Protein AF-A0AA47M8L1-F1 (afdb_monomer)

Nearest PDB structures (foldseek):
  7zlx-assembly11_K  TM=4.937E-01  e=2.117E+00  Homo sapiens
  5lug-assembly2_B  TM=2.738E-01  e=4.025E+00  Homo sapiens
  6j6u-assembly1_B  TM=3.415E-01  e=8.599E+00  Rattus norvegicus
  6j6u-assembly1_A  TM=3.416E-01  e=8.599E+00  Rattus norvegicus

InterPro domains:
  IPR001878 Zinc finger, CCHC-type [PF00098] (44-59)
  IPR001878 Zinc finger, CCHC-type [PS50158] (45-59)
  IPR001878 Zinc finger, CCHC-type [SM00343] (44-60)
  IPR021109 Aspartic peptidase domain superfamily [SSF50630] (80-152)
  IPR036875 Zinc finger, CCHC-type superfamily [SSF57756] (28-60)

Foldseek 3Di:
DDDDDDDDDDPDDPDVVVVVVVVVVVVVVVVVPPPPDPLPLPAAAPPPRHGDDHVVPDPPDDQPDDDDPPDDFPPQPDPPRFRWDFKDFDNDTDTDTDDPVDRAAADDPVSDDPVQQVVFDWDWDADSVGDIDIFTWGFTWIDDPNDIDTGTYTD

Mean predicted aligned error: 16.61 Å

Radius of gyration: 31.18 Å; Cα contacts (8 Å, |Δi|>4): 152; chains: 1; bounding box: 40×43×118 Å

Organism: Merluccius polli (NCBI:txid89951)

Structure (mmCIF, N/CA/C/O backbone):
data_AF-A0AA47M8L1-F1
#
_entry.id   AF-A0AA47M8L1-F1
#
loop_
_atom_site.group_PDB
_atom_site.id
_atom_site.type_symbol
_atom_site.label_atom_id
_atom_site.label_alt_id
_atom_site.label_comp_id
_atom_site.label_asym_id
_atom_site.label_entity_id
_atom_site.label_seq_id
_atom_site.pdbx_PDB_ins_code
_atom_site.Cartn_x
_atom_site.Cartn_y
_atom_site.Cartn_z
_ato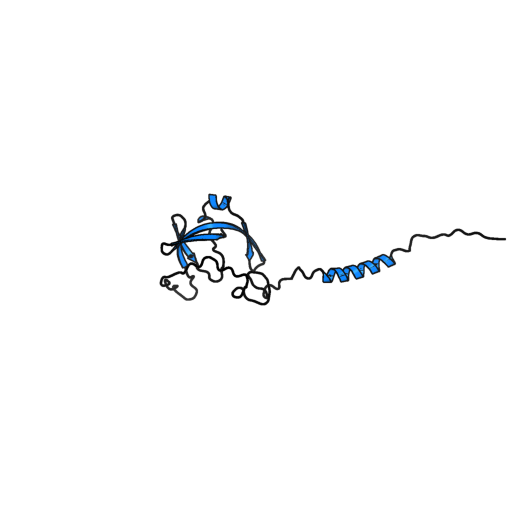m_site.occupancy
_atom_site.B_iso_or_equiv
_atom_site.auth_seq_id
_atom_site.auth_comp_id
_atom_site.auth_asym_id
_atom_site.auth_atom_id
_atom_site.pdbx_PDB_model_num
ATOM 1 N N . MET A 1 1 ? 17.765 19.851 -101.142 1.00 42.31 1 MET A N 1
ATOM 2 C CA . MET A 1 1 ? 18.993 19.670 -100.333 1.00 42.31 1 MET A CA 1
ATOM 3 C C . MET A 1 1 ? 18.881 20.558 -99.090 1.00 42.31 1 MET A C 1
ATOM 5 O O . MET A 1 1 ? 18.576 21.725 -99.271 1.00 42.31 1 MET A O 1
ATOM 9 N N . GLY A 1 2 ? 19.075 19.988 -97.884 1.00 35.97 2 GLY A N 1
ATOM 10 C CA . GLY A 1 2 ? 19.028 20.631 -96.540 1.00 35.97 2 GLY A CA 1
ATOM 11 C C . GLY A 1 2 ? 17.616 20.675 -95.921 1.00 35.97 2 GLY A C 1
ATOM 12 O O . GLY A 1 2 ? 16.775 21.370 -96.465 1.00 35.97 2 GLY A O 1
ATOM 13 N N . ARG A 1 3 ? 17.173 19.813 -94.982 1.00 44.88 3 ARG A N 1
ATOM 14 C CA . ARG A 1 3 ? 17.530 19.477 -93.568 1.00 44.88 3 ARG A CA 1
ATOM 15 C C . ARG A 1 3 ? 17.213 20.566 -92.517 1.00 44.88 3 ARG A C 1
ATOM 17 O O . ARG A 1 3 ? 17.979 21.508 -92.391 1.00 44.88 3 ARG A O 1
ATOM 24 N N . ALA A 1 4 ? 16.174 20.318 -91.706 1.00 36.09 4 ALA A N 1
ATOM 25 C CA . ALA A 1 4 ? 16.008 20.629 -90.265 1.00 36.09 4 ALA A CA 1
ATOM 26 C C . ALA A 1 4 ? 14.713 19.897 -89.803 1.00 36.09 4 ALA A C 1
ATOM 28 O O . ALA A 1 4 ? 13.688 20.087 -90.442 1.00 36.09 4 ALA A O 1
ATOM 29 N N . ALA A 1 5 ? 14.676 18.856 -88.958 1.00 44.19 5 ALA A N 1
ATOM 30 C CA . ALA A 1 5 ? 15.130 18.625 -87.576 1.00 44.19 5 ALA A CA 1
ATOM 31 C C . ALA A 1 5 ? 14.189 19.203 -86.492 1.00 44.19 5 ALA A C 1
ATOM 33 O O . ALA A 1 5 ? 14.357 20.355 -86.124 1.00 44.19 5 ALA A O 1
ATOM 34 N N . THR A 1 6 ? 13.293 18.364 -85.942 1.00 41.09 6 THR A N 1
ATOM 35 C CA . THR A 1 6 ? 12.807 18.369 -84.534 1.00 41.09 6 THR A CA 1
ATOM 36 C C . THR A 1 6 ? 12.340 16.940 -84.189 1.00 41.09 6 THR A C 1
ATOM 38 O O . THR A 1 6 ? 11.339 16.476 -84.722 1.00 41.09 6 THR A O 1
ATOM 41 N N . MET A 1 7 ? 13.210 16.096 -83.623 1.00 40.88 7 MET A N 1
ATOM 42 C CA . MET A 1 7 ? 13.268 15.716 -82.196 1.00 40.88 7 MET A CA 1
ATOM 43 C C . MET A 1 7 ? 11.963 15.128 -81.628 1.00 40.88 7 MET A C 1
ATOM 45 O O . MET A 1 7 ? 11.123 15.830 -81.078 1.00 40.88 7 MET A O 1
ATOM 49 N N . ASP A 1 8 ? 11.877 13.803 -81.758 1.00 44.41 8 ASP A N 1
ATOM 50 C CA . ASP A 1 8 ? 11.136 12.856 -80.923 1.00 44.41 8 ASP A CA 1
ATOM 51 C C . ASP A 1 8 ? 11.904 12.633 -79.611 1.00 44.41 8 ASP A C 1
ATOM 53 O O . ASP A 1 8 ? 13.085 12.290 -79.682 1.00 44.41 8 ASP A O 1
ATOM 57 N N . GLN A 1 9 ? 11.266 12.813 -78.446 1.00 42.06 9 GLN A N 1
ATOM 58 C CA . GLN A 1 9 ? 11.701 12.180 -77.192 1.00 42.06 9 GLN A CA 1
ATOM 59 C C . GLN A 1 9 ? 10.498 11.818 -76.311 1.00 42.06 9 GLN A C 1
ATOM 61 O O . GLN A 1 9 ? 9.815 12.666 -75.739 1.00 42.06 9 GLN A O 1
ATOM 66 N N . SER A 1 10 ? 10.289 10.508 -76.213 1.00 44.97 10 SER A N 1
ATOM 67 C CA . SER A 1 10 ? 9.356 9.803 -75.335 1.00 44.97 10 SER A CA 1
ATOM 68 C C . SER A 1 10 ? 9.785 9.847 -73.850 1.00 44.97 10 SER A C 1
ATOM 70 O O . SER A 1 10 ? 10.982 9.892 -73.558 1.00 44.97 10 SER A O 1
ATOM 72 N N . PRO A 1 11 ? 8.851 9.771 -72.879 1.00 41.53 11 PRO A N 1
ATOM 73 C CA . PRO A 1 11 ? 9.149 9.918 -71.457 1.00 41.53 11 PRO A CA 1
ATOM 74 C C . PRO A 1 11 ? 9.471 8.563 -70.809 1.00 41.53 11 PRO A C 1
ATOM 76 O O . PRO A 1 11 ? 8.629 7.978 -70.137 1.00 41.53 11 PRO A O 1
ATOM 79 N N . LEU A 1 12 ? 10.688 8.045 -70.987 1.00 46.38 12 LEU A N 1
ATOM 80 C CA . LEU A 1 12 ? 11.153 6.838 -70.276 1.00 46.38 12 LEU A CA 1
ATOM 81 C C . LEU A 1 12 ? 12.576 7.004 -69.713 1.00 46.38 12 LEU A C 1
ATOM 83 O O . LEU A 1 12 ? 13.442 6.160 -69.915 1.00 46.38 12 LEU A O 1
ATOM 87 N N . GLY A 1 13 ? 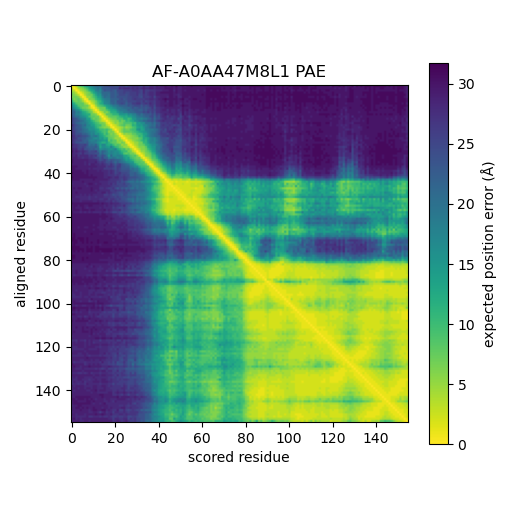12.823 8.106 -68.993 1.00 44.75 13 GLY A N 1
ATOM 88 C CA . GLY A 1 13 ? 14.127 8.416 -68.382 1.00 44.75 13 GLY A CA 1
ATOM 89 C C . GLY A 1 13 ? 14.208 8.352 -66.848 1.00 44.75 13 GLY A C 1
ATOM 90 O O . GLY A 1 13 ? 15.292 8.524 -66.307 1.00 44.75 13 GLY A O 1
ATOM 91 N N . ASN A 1 14 ? 13.108 8.103 -66.122 1.00 53.09 14 ASN A N 1
ATOM 92 C CA . ASN A 1 14 ? 13.047 8.428 -64.681 1.00 53.09 14 ASN A CA 1
ATOM 93 C C . ASN A 1 14 ? 12.921 7.246 -63.702 1.00 53.09 14 ASN A C 1
ATOM 95 O O . ASN A 1 14 ? 12.785 7.472 -62.502 1.00 53.09 14 ASN A O 1
ATOM 99 N N . ILE A 1 15 ? 12.988 5.989 -64.149 1.00 51.00 15 ILE A N 1
ATOM 100 C CA . ILE A 1 15 ? 12.730 4.847 -63.244 1.00 51.00 15 ILE A CA 1
ATOM 101 C C . ILE A 1 15 ? 14.014 4.332 -62.563 1.00 51.00 15 ILE A C 1
ATOM 103 O O . ILE A 1 15 ? 13.972 3.909 -61.409 1.00 51.00 15 ILE A O 1
ATOM 107 N N . LEU A 1 16 ? 15.184 4.456 -63.202 1.00 47.84 16 LEU A N 1
ATOM 108 C CA . LEU A 1 16 ? 16.458 3.990 -62.625 1.00 47.84 16 LEU A CA 1
ATOM 109 C C . LEU A 1 16 ? 17.016 4.908 -61.519 1.00 47.84 16 LEU A C 1
ATOM 111 O O . LEU A 1 16 ? 17.720 4.434 -60.633 1.00 47.84 16 LEU A O 1
A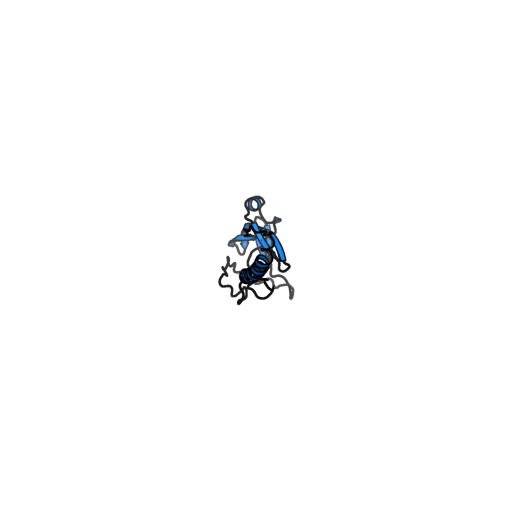TOM 115 N N . GLY A 1 17 ? 16.656 6.197 -61.509 1.00 45.62 17 GLY A N 1
ATOM 116 C CA . GLY A 1 17 ? 17.092 7.142 -60.470 1.00 45.62 17 GLY A CA 1
ATOM 117 C C . GLY A 1 17 ? 16.343 7.014 -59.137 1.00 45.62 17 GLY A C 1
ATOM 118 O O . GLY A 1 17 ? 16.879 7.384 -58.093 1.00 45.62 17 GLY A O 1
ATOM 119 N N . HIS A 1 18 ? 15.120 6.474 -59.147 1.00 45.06 18 HIS A N 1
ATOM 120 C CA . HIS A 1 18 ? 14.298 6.323 -57.940 1.00 45.06 18 HIS A CA 1
ATOM 121 C C . HIS A 1 18 ? 14.635 5.058 -57.137 1.00 45.06 18 HIS A C 1
ATOM 123 O O . HIS A 1 18 ? 14.486 5.057 -55.918 1.00 45.06 18 HIS A O 1
ATOM 129 N N . LEU A 1 19 ? 15.141 4.001 -57.782 1.00 47.25 19 LEU A N 1
ATOM 130 C CA . LEU A 1 19 ? 15.525 2.758 -57.098 1.00 47.25 19 LEU A CA 1
ATOM 131 C C . LEU A 1 19 ? 16.828 2.903 -56.292 1.00 47.25 19 LEU A C 1
ATOM 133 O O . LEU A 1 19 ? 16.921 2.353 -55.197 1.00 47.25 19 LEU A O 1
ATOM 137 N N . ALA A 1 20 ? 17.789 3.708 -56.761 1.00 47.97 20 ALA A N 1
ATOM 138 C CA . ALA A 1 20 ? 19.025 3.986 -56.018 1.00 47.97 20 ALA A CA 1
ATOM 139 C C . ALA A 1 20 ? 18.777 4.829 -54.747 1.00 47.97 20 ALA A C 1
ATOM 141 O O . ALA A 1 20 ? 19.330 4.539 -53.690 1.00 47.97 20 ALA A O 1
ATOM 142 N N . GLN A 1 21 ? 17.857 5.801 -54.811 1.00 48.59 21 GLN A N 1
ATOM 143 C CA . GLN A 1 21 ? 17.505 6.666 -53.670 1.00 48.59 21 GLN A CA 1
ATOM 144 C C . GLN A 1 21 ? 16.682 5.956 -52.575 1.00 48.59 21 GLN A C 1
ATOM 146 O O . GLN A 1 21 ? 16.582 6.452 -51.451 1.00 48.59 21 GLN A O 1
ATOM 151 N N . MET A 1 22 ? 16.088 4.795 -52.873 1.00 50.72 22 MET A N 1
ATOM 152 C CA . MET A 1 22 ? 15.321 3.999 -51.902 1.00 50.72 22 MET A CA 1
ATOM 153 C C . MET A 1 22 ? 16.226 3.117 -51.024 1.00 50.72 22 MET A C 1
ATOM 155 O O . MET A 1 22 ? 15.901 2.878 -49.862 1.00 50.72 22 MET A O 1
ATOM 159 N N . SER A 1 23 ? 17.384 2.694 -51.545 1.00 53.53 23 SER A N 1
ATOM 160 C CA . SER A 1 23 ? 18.372 1.877 -50.824 1.00 53.53 23 SER A CA 1
ATOM 161 C C . SER A 1 23 ? 19.094 2.672 -49.729 1.00 53.53 23 SER A C 1
ATOM 163 O O . SER A 1 23 ? 19.271 2.187 -48.617 1.00 53.53 23 SER A O 1
ATOM 165 N N . GLU A 1 24 ? 19.481 3.919 -50.000 1.00 51.62 24 GLU A N 1
ATOM 166 C CA . GLU A 1 24 ? 20.239 4.748 -49.045 1.00 51.62 24 GLU A CA 1
ATOM 167 C C . GLU A 1 24 ? 19.373 5.246 -47.876 1.00 51.62 24 GLU A C 1
ATOM 169 O O . GLU A 1 24 ? 19.843 5.337 -46.738 1.00 51.62 24 GLU A O 1
ATOM 174 N N . ARG A 1 25 ? 18.075 5.479 -48.122 1.00 52.56 25 ARG A N 1
ATOM 175 C CA . ARG A 1 25 ? 17.101 5.774 -47.059 1.00 52.56 25 ARG A CA 1
ATOM 176 C C . ARG A 1 25 ? 16.856 4.573 -46.145 1.00 52.56 25 ARG A C 1
ATOM 178 O O . ARG A 1 25 ? 16.694 4.771 -44.946 1.00 52.56 25 ARG A O 1
ATOM 185 N N . GLN A 1 26 ? 16.874 3.341 -46.660 1.00 51.81 26 GLN A N 1
ATOM 186 C CA . GLN A 1 26 ? 16.745 2.142 -45.818 1.00 51.81 26 GLN A CA 1
ATOM 187 C C . GLN A 1 26 ? 17.951 1.944 -44.886 1.00 51.81 26 GLN A C 1
ATOM 189 O O . GLN A 1 26 ? 17.775 1.492 -43.752 1.00 51.81 26 GLN A O 1
ATOM 194 N N . SER A 1 27 ? 19.151 2.344 -45.316 1.00 50.44 27 SER A N 1
ATOM 195 C CA . SER A 1 27 ? 20.368 2.312 -44.494 1.00 50.44 27 SER A CA 1
ATOM 196 C C . SER A 1 27 ? 20.377 3.391 -43.403 1.00 50.44 27 SER A C 1
ATOM 198 O O . SER A 1 27 ? 20.796 3.125 -42.279 1.00 50.44 27 SER A O 1
ATOM 200 N N . GLN A 1 28 ? 19.881 4.601 -43.696 1.00 55.62 28 GLN A N 1
ATOM 201 C CA . GLN A 1 28 ? 19.794 5.693 -42.711 1.00 55.62 28 GLN A CA 1
ATOM 202 C C . GLN A 1 28 ? 18.645 5.518 -41.705 1.00 55.62 28 GLN A C 1
ATOM 204 O O . GLN A 1 28 ? 18.778 5.938 -40.557 1.00 55.62 28 GLN A O 1
ATOM 209 N N . LEU A 1 29 ? 17.553 4.843 -42.080 1.00 50.81 29 LEU A N 1
ATOM 210 C CA . LEU A 1 29 ? 16.469 4.509 -41.148 1.00 50.81 29 LEU A CA 1
ATOM 211 C C . LEU A 1 29 ? 16.865 3.423 -40.127 1.00 50.81 29 LEU A C 1
ATOM 213 O O . LEU A 1 29 ? 16.329 3.424 -39.023 1.00 50.81 29 LEU A O 1
ATOM 217 N N . HIS A 1 30 ? 17.849 2.565 -40.426 1.00 46.12 30 HIS A N 1
ATOM 218 C CA . HIS A 1 30 ? 18.334 1.551 -39.476 1.00 46.12 30 HIS A CA 1
ATOM 219 C C . HIS A 1 30 ? 19.194 2.111 -38.330 1.00 46.12 30 HIS A C 1
ATOM 221 O O . HIS A 1 30 ? 19.303 1.469 -37.289 1.00 46.12 30 HIS A O 1
ATOM 227 N N . LEU A 1 31 ? 19.780 3.307 -38.469 1.00 52.72 31 LEU A N 1
ATOM 228 C CA . LEU A 1 31 ? 20.585 3.928 -37.402 1.00 52.72 31 LEU A CA 1
ATOM 229 C C . LEU A 1 31 ? 19.758 4.811 -36.454 1.00 52.72 31 LEU A C 1
ATOM 231 O O . LEU A 1 31 ? 20.228 5.149 -35.371 1.00 52.72 31 LEU A O 1
ATOM 235 N N . ALA A 1 32 ? 18.520 5.148 -36.827 1.00 47.72 32 ALA A N 1
ATOM 236 C CA . ALA A 1 32 ? 17.622 6.000 -36.044 1.00 47.72 32 ALA A CA 1
ATOM 237 C C . ALA A 1 32 ? 16.544 5.218 -35.264 1.00 47.72 32 ALA A C 1
ATOM 239 O O . ALA A 1 32 ? 15.624 5.818 -34.718 1.00 47.72 32 ALA A O 1
ATOM 240 N N . GLN A 1 33 ? 16.641 3.885 -35.207 1.00 48.56 33 GLN A N 1
ATOM 241 C CA . GLN A 1 33 ? 15.688 3.024 -34.490 1.00 48.56 33 GLN A CA 1
ATOM 242 C C . GLN A 1 33 ? 16.304 2.271 -33.306 1.00 48.56 33 GLN A C 1
ATOM 244 O O . GLN A 1 33 ? 15.686 1.362 -32.761 1.00 48.56 33 GLN A O 1
ATOM 249 N N . ASN A 1 34 ? 17.479 2.692 -32.830 1.00 45.91 34 ASN A N 1
ATOM 250 C CA . ASN A 1 34 ? 18.069 2.111 -31.622 1.00 45.91 34 ASN A CA 1
ATOM 251 C C . ASN A 1 34 ? 17.487 2.679 -30.307 1.00 45.91 34 ASN A C 1
ATOM 253 O O . ASN A 1 34 ? 18.071 2.506 -29.242 1.00 45.91 34 ASN A O 1
ATOM 257 N N . GLU A 1 35 ? 16.323 3.336 -30.367 1.00 54.25 35 GLU A N 1
ATOM 258 C CA . GLU A 1 35 ? 15.596 3.866 -29.202 1.00 54.25 35 GLU A CA 1
ATOM 259 C C . GLU A 1 35 ? 14.216 3.227 -29.038 1.00 54.25 35 GLU A C 1
ATOM 261 O O . GLU A 1 35 ? 13.259 3.811 -28.536 1.00 54.25 35 GLU A O 1
ATOM 266 N N . THR A 1 36 ? 14.080 1.977 -29.453 1.00 48.72 36 THR A N 1
ATOM 267 C CA . THR A 1 36 ? 13.051 1.110 -28.887 1.00 48.72 36 THR A CA 1
ATOM 268 C C . THR A 1 36 ? 13.739 -0.188 -28.566 1.00 48.72 36 THR A C 1
ATOM 270 O O . THR A 1 36 ? 13.625 -1.174 -29.284 1.00 48.72 36 THR A O 1
ATOM 273 N N . GLY A 1 37 ? 14.549 -0.131 -27.505 1.00 42.94 37 GLY A N 1
ATOM 274 C CA . GLY A 1 37 ? 15.168 -1.309 -26.939 1.00 42.94 37 GLY A CA 1
ATOM 275 C C . GLY A 1 37 ? 14.094 -2.370 -26.774 1.00 42.94 37 GLY A C 1
ATOM 276 O O . GLY A 1 37 ? 13.174 -2.224 -25.967 1.00 42.94 37 GLY A O 1
ATOM 277 N N . THR A 1 38 ? 14.226 -3.431 -27.559 1.00 45.56 38 THR A N 1
ATOM 278 C CA . THR A 1 38 ? 13.847 -4.780 -27.182 1.00 45.56 38 THR A CA 1
ATOM 279 C C . THR A 1 38 ? 14.500 -4.991 -25.823 1.00 45.56 38 THR A C 1
ATOM 281 O O . THR A 1 38 ? 15.667 -5.360 -25.728 1.00 45.56 38 THR A O 1
ATOM 284 N N . GLN A 1 39 ? 13.796 -4.604 -24.759 1.00 50.44 39 GLN A N 1
ATOM 285 C CA . GLN A 1 39 ? 14.217 -4.885 -23.402 1.00 50.44 39 GLN A CA 1
ATOM 286 C C . GLN A 1 39 ? 14.197 -6.402 -23.328 1.00 50.44 39 GLN A C 1
ATOM 288 O O . GLN A 1 39 ? 13.132 -7.012 -23.229 1.00 50.44 39 GLN A O 1
ATOM 293 N N . THR A 1 40 ? 15.370 -7.015 -23.469 1.00 45.97 40 THR A N 1
ATOM 294 C CA . THR A 1 40 ? 15.596 -8.374 -23.013 1.00 45.97 40 THR A CA 1
ATOM 295 C C . THR A 1 40 ? 15.113 -8.375 -21.570 1.00 45.97 40 THR A C 1
ATOM 297 O O . THR A 1 40 ? 15.660 -7.690 -20.702 1.00 45.97 40 THR A O 1
ATOM 300 N N . ALA A 1 41 ? 13.972 -9.023 -21.346 1.00 51.62 41 ALA A N 1
ATOM 301 C CA . ALA A 1 41 ? 13.360 -9.153 -20.040 1.00 51.62 41 ALA A CA 1
ATOM 302 C C . ALA A 1 41 ? 14.345 -9.929 -19.152 1.00 51.62 41 ALA A C 1
ATOM 304 O O . ALA A 1 41 ? 14.338 -11.155 -19.140 1.00 51.62 41 ALA A O 1
ATOM 305 N N . GLY A 1 42 ? 15.271 -9.226 -18.495 1.00 56.84 42 GLY A N 1
ATOM 306 C CA . GLY A 1 42 ? 16.310 -9.867 -17.691 1.00 56.84 42 GLY A CA 1
ATOM 307 C C . GLY A 1 42 ? 17.539 -9.032 -17.323 1.00 56.84 42 GLY A C 1
ATOM 308 O O . GLY A 1 42 ? 18.144 -9.337 -16.302 1.00 56.84 42 GLY A O 1
ATOM 309 N N . GLU A 1 43 ? 17.914 -7.987 -18.075 1.00 66.44 43 GLU A N 1
ATOM 310 C CA . GLU A 1 43 ? 19.240 -7.336 -17.893 1.00 66.44 43 GLU A CA 1
ATOM 311 C C . GLU A 1 43 ? 19.202 -5.875 -17.391 1.00 66.44 43 GLU A C 1
ATOM 313 O O . GLU A 1 43 ? 20.241 -5.230 -17.230 1.00 66.44 43 GLU A O 1
ATOM 318 N N . GLY A 1 44 ? 18.010 -5.336 -17.118 1.00 76.31 44 GLY A N 1
ATOM 319 C CA . GLY A 1 44 ? 17.803 -3.957 -16.659 1.00 76.31 44 GLY A CA 1
ATOM 320 C C . GLY A 1 44 ? 17.317 -3.852 -15.212 1.00 76.31 44 GLY A C 1
ATOM 321 O O . GLY A 1 44 ? 16.652 -4.743 -14.687 1.00 76.31 44 GLY A O 1
ATOM 322 N N . CYS A 1 45 ? 17.597 -2.726 -14.553 1.00 82.50 45 CYS A N 1
ATOM 323 C CA . CYS A 1 45 ? 17.036 -2.416 -13.243 1.00 82.50 45 CYS A CA 1
ATOM 324 C C . CYS A 1 45 ? 15.503 -2.381 -13.291 1.00 82.50 45 CYS A C 1
ATOM 326 O O . CYS A 1 45 ? 14.914 -1.539 -13.967 1.00 82.50 45 CYS A O 1
ATOM 328 N N . TRP A 1 46 ? 14.848 -3.205 -12.473 1.00 76.81 46 TRP A N 1
ATOM 329 C CA . TRP A 1 46 ? 13.382 -3.314 -12.402 1.00 76.81 46 TRP A CA 1
ATOM 330 C C . TRP A 1 46 ? 12.639 -2.031 -11.986 1.00 76.81 46 TRP A C 1
ATOM 332 O O . TRP A 1 46 ? 11.417 -1.987 -12.052 1.00 76.81 46 TRP A O 1
ATOM 342 N N . ARG A 1 47 ? 13.348 -0.989 -11.526 1.00 76.88 47 ARG A N 1
ATOM 343 C CA . ARG A 1 47 ? 12.754 0.314 -11.174 1.00 76.88 47 ARG A CA 1
ATOM 344 C C . ARG A 1 47 ? 12.782 1.304 -12.336 1.00 76.88 47 ARG A C 1
ATOM 346 O O . ARG A 1 47 ? 11.786 1.968 -12.583 1.00 76.88 47 ARG A O 1
ATOM 353 N N . CYS A 1 48 ? 13.937 1.471 -12.982 1.00 81.94 48 CYS A N 1
ATOM 354 C CA . CYS A 1 48 ? 14.161 2.533 -13.971 1.00 81.94 48 CYS A CA 1
ATOM 355 C C . CYS A 1 48 ? 14.442 2.017 -15.389 1.00 81.94 48 CYS A C 1
ATOM 357 O O . CYS A 1 48 ? 14.640 2.822 -16.293 1.00 81.94 48 CYS A O 1
ATOM 359 N N . GLY A 1 49 ? 14.517 0.698 -15.578 1.00 81.56 49 GLY A N 1
ATOM 360 C CA . GLY A 1 49 ? 14.801 0.046 -16.857 1.00 81.56 49 GLY A CA 1
ATOM 361 C C . GLY A 1 49 ? 16.250 0.162 -17.338 1.00 81.56 49 GLY A C 1
ATOM 362 O O . GLY A 1 49 ? 16.594 -0.428 -18.355 1.00 81.56 49 GLY A O 1
ATOM 363 N N . ARG A 1 50 ? 17.121 0.899 -16.632 1.00 85.00 50 ARG A N 1
ATOM 364 C CA . ARG A 1 50 ? 18.519 1.093 -17.049 1.00 85.00 50 ARG A CA 1
ATOM 365 C C . ARG A 1 50 ? 19.377 -0.132 -16.695 1.00 85.00 50 ARG A C 1
ATOM 367 O O . ARG A 1 50 ? 19.239 -0.638 -15.580 1.00 85.00 50 ARG A O 1
ATOM 374 N N . PRO A 1 51 ? 20.272 -0.587 -17.586 1.00 85.38 51 PRO A N 1
ATOM 375 C CA . PRO A 1 51 ? 21.175 -1.704 -17.311 1.00 85.38 51 PRO A CA 1
ATOM 376 C C . PRO A 1 51 ? 22.275 -1.335 -16.299 1.00 85.38 51 PRO A C 1
ATOM 378 O O . PRO A 1 51 ? 22.437 -0.172 -15.918 1.00 85.38 51 PRO A O 1
ATOM 381 N N . GLY A 1 52 ? 23.039 -2.338 -15.855 1.00 87.00 52 GLY A N 1
ATOM 382 C CA . GLY A 1 52 ? 24.263 -2.152 -15.060 1.00 87.00 52 GLY A CA 1
ATOM 383 C C . GLY A 1 52 ? 24.087 -2.074 -13.539 1.00 87.00 52 GLY A C 1
ATOM 384 O O . GLY A 1 52 ? 25.075 -1.905 -12.833 1.00 87.00 52 GLY A O 1
ATOM 385 N N . HIS A 1 53 ? 22.864 -2.202 -13.018 1.00 86.31 53 HIS A N 1
ATOM 386 C CA . HIS A 1 53 ? 22.614 -2.278 -11.575 1.00 86.31 53 HIS A CA 1
ATOM 387 C C . HIS A 1 53 ? 21.327 -3.042 -11.257 1.00 86.31 53 HIS A C 1
ATOM 389 O O . HIS A 1 53 ? 20.374 -3.041 -12.042 1.00 86.31 53 HIS A O 1
ATOM 395 N N . PHE A 1 54 ? 21.262 -3.648 -10.070 1.00 83.19 54 PHE A N 1
ATOM 396 C CA . PHE A 1 54 ? 20.015 -4.217 -9.558 1.00 83.19 54 PHE A CA 1
ATOM 397 C C . PHE A 1 54 ? 19.159 -3.143 -8.878 1.00 83.19 54 PHE A C 1
ATOM 399 O O . PHE A 1 54 ? 19.657 -2.108 -8.446 1.00 83.19 54 PHE A O 1
ATOM 406 N N . ARG A 1 55 ? 17.854 -3.401 -8.700 1.00 77.62 55 ARG A N 1
ATOM 407 C CA . ARG A 1 55 ? 16.907 -2.468 -8.046 1.00 77.62 55 ARG A CA 1
ATOM 408 C C . ARG A 1 55 ? 17.434 -1.878 -6.727 1.00 77.62 55 ARG A C 1
ATOM 410 O O . ARG A 1 55 ? 17.243 -0.693 -6.475 1.00 77.62 55 ARG A O 1
ATOM 417 N N . ARG A 1 56 ? 18.100 -2.695 -5.904 1.00 76.31 56 ARG A N 1
ATOM 418 C CA . ARG A 1 56 ? 18.688 -2.302 -4.607 1.00 76.31 56 ARG A CA 1
ATOM 419 C C . ARG A 1 56 ? 19.867 -1.322 -4.715 1.00 76.31 56 ARG A C 1
ATOM 421 O O . ARG A 1 56 ? 20.219 -0.692 -3.731 1.00 76.31 56 ARG A O 1
ATOM 428 N N . GLU A 1 57 ? 20.459 -1.195 -5.894 1.00 81.88 57 GLU A N 1
ATOM 429 C CA . GLU A 1 57 ? 21.571 -0.291 -6.209 1.00 81.88 57 GLU A CA 1
ATOM 430 C C . GLU A 1 57 ? 21.096 0.879 -7.094 1.00 81.88 57 GLU A C 1
ATOM 432 O O . GLU A 1 57 ? 21.906 1.621 -7.642 1.00 81.88 57 GLU A O 1
ATOM 437 N N . CYS A 1 58 ? 19.778 1.045 -7.284 1.00 83.38 58 CYS A N 1
ATOM 438 C CA . CYS A 1 58 ? 19.251 2.069 -8.177 1.00 83.38 58 CYS A CA 1
ATOM 439 C C . CYS A 1 58 ? 19.540 3.476 -7.636 1.00 83.38 58 CYS A C 1
ATOM 441 O O . CYS A 1 58 ? 19.069 3.808 -6.549 1.00 83.38 58 CYS A O 1
ATOM 443 N N . PRO A 1 59 ? 20.222 4.353 -8.398 1.00 82.50 59 PRO A N 1
ATOM 444 C CA . PRO A 1 59 ? 20.514 5.715 -7.947 1.00 82.50 59 PRO A CA 1
ATOM 445 C C . PRO A 1 59 ? 19.249 6.577 -7.838 1.00 82.50 59 PRO A C 1
ATOM 447 O O . PRO A 1 59 ? 19.249 7.604 -7.174 1.00 82.50 59 PRO A O 1
ATOM 450 N N . MET A 1 60 ? 18.154 6.146 -8.473 1.00 78.56 60 MET A N 1
ATOM 451 C CA . MET A 1 60 ? 16.835 6.768 -8.352 1.00 78.56 60 MET A CA 1
ATOM 452 C C . MET A 1 60 ? 16.022 6.193 -7.184 1.00 78.56 60 MET A C 1
ATOM 454 O O . MET A 1 60 ? 14.807 6.385 -7.141 1.00 78.56 60 MET A O 1
ATOM 458 N N . MET A 1 61 ? 16.627 5.417 -6.281 1.00 68.69 61 MET A N 1
ATOM 459 C CA . MET A 1 61 ? 15.903 4.866 -5.142 1.00 68.69 61 MET A CA 1
ATOM 460 C C . MET A 1 61 ? 15.557 5.987 -4.155 1.00 68.69 61 MET A C 1
ATOM 462 O O . MET A 1 61 ? 16.352 6.365 -3.302 1.00 68.69 61 MET A O 1
ATOM 466 N N . GLU A 1 62 ? 14.337 6.504 -4.254 1.00 65.94 62 GLU A N 1
ATOM 467 C CA . GLU A 1 62 ? 13.733 7.266 -3.167 1.00 65.94 62 GLU A CA 1
ATOM 468 C C . GLU A 1 62 ? 13.340 6.287 -2.061 1.00 65.94 62 GLU A C 1
ATOM 470 O O . GLU A 1 62 ? 12.537 5.372 -2.274 1.00 65.94 62 GLU A O 1
ATOM 475 N N . VAL A 1 63 ? 13.924 6.457 -0.876 1.00 57.59 63 VAL A N 1
ATOM 476 C CA . VAL A 1 63 ? 13.480 5.731 0.312 1.00 57.59 63 VAL A CA 1
ATOM 477 C C . VAL A 1 63 ? 12.127 6.319 0.706 1.00 57.59 63 VAL A C 1
ATOM 479 O O . VAL A 1 63 ? 12.045 7.449 1.183 1.00 57.59 63 VAL A O 1
ATOM 482 N N . GLY A 1 64 ? 11.055 5.560 0.466 1.00 58.03 64 GLY A N 1
ATOM 483 C CA . GLY A 1 64 ? 9.718 5.895 0.952 1.00 58.03 64 GLY A CA 1
ATOM 484 C C . GLY A 1 64 ? 9.656 5.938 2.483 1.00 58.03 64 GLY A C 1
ATOM 485 O O . GLY A 1 64 ? 10.648 5.758 3.188 1.00 58.03 64 GLY A O 1
ATOM 486 N N . GLN A 1 65 ? 8.468 6.165 3.036 1.00 59.59 65 GLN A N 1
ATOM 487 C CA . GLN A 1 65 ? 8.297 6.250 4.485 1.00 59.59 65 GLN A CA 1
ATOM 488 C C . GLN A 1 65 ? 8.650 4.906 5.158 1.00 59.59 65 GLN A C 1
ATOM 490 O O . GLN A 1 65 ? 7.909 3.932 5.050 1.00 59.59 65 GLN A O 1
ATOM 495 N N . VAL A 1 66 ? 9.790 4.839 5.857 1.00 60.22 66 VAL A N 1
ATOM 496 C CA . VAL A 1 66 ? 10.236 3.616 6.545 1.00 60.22 66 VAL A CA 1
ATOM 497 C C . VAL A 1 66 ? 9.470 3.461 7.853 1.00 60.22 66 VAL A C 1
ATOM 499 O O . VAL A 1 66 ? 9.747 4.139 8.846 1.00 60.22 66 VAL A O 1
ATOM 502 N N . VAL A 1 67 ? 8.514 2.537 7.878 1.00 66.12 67 VAL A N 1
ATOM 503 C CA . VAL A 1 67 ? 7.864 2.110 9.118 1.00 66.12 67 VAL A CA 1
ATOM 504 C C . VAL A 1 67 ? 8.709 1.003 9.741 1.00 66.12 67 VAL A C 1
ATOM 506 O O . VAL A 1 67 ? 8.716 -0.133 9.276 1.00 66.12 67 VAL A O 1
ATOM 509 N N . ARG A 1 68 ? 9.465 1.338 10.793 1.00 64.81 68 ARG A N 1
ATOM 510 C CA . ARG A 1 68 ? 10.226 0.341 11.555 1.00 64.81 68 ARG A CA 1
ATOM 511 C C . ARG A 1 68 ? 9.280 -0.494 12.400 1.00 64.81 68 ARG A C 1
ATOM 513 O O . ARG A 1 68 ? 8.792 -0.009 13.417 1.00 64.81 68 ARG A O 1
ATOM 520 N N . VAL A 1 69 ? 9.086 -1.748 12.006 1.00 62.16 69 VAL A N 1
ATOM 521 C CA . VAL A 1 69 ? 8.322 -2.723 12.783 1.00 62.16 69 VAL A CA 1
ATOM 522 C C . VAL A 1 69 ? 9.138 -3.166 14.005 1.00 62.16 69 VAL A C 1
ATOM 524 O O . VAL A 1 69 ? 9.934 -4.090 13.926 1.00 62.16 69 VAL A O 1
ATOM 527 N N . THR A 1 70 ? 9.005 -2.462 15.132 1.00 55.56 70 THR A N 1
ATOM 528 C CA . THR A 1 70 ? 9.542 -2.871 16.438 1.00 55.56 70 THR A CA 1
ATOM 529 C C . THR A 1 70 ? 8.529 -3.735 17.184 1.00 55.56 70 THR A C 1
ATOM 531 O O . THR A 1 70 ? 7.427 -3.282 17.491 1.00 55.56 70 THR A O 1
ATOM 534 N N . GLY A 1 71 ? 8.926 -4.961 17.493 1.00 54.78 71 GLY A N 1
ATOM 535 C CA . GLY A 1 71 ? 8.131 -5.974 18.180 1.00 54.78 71 GLY A CA 1
ATOM 536 C C . GLY A 1 71 ? 8.629 -7.339 17.729 1.00 54.78 71 GLY A C 1
ATOM 537 O O . GLY A 1 71 ? 9.043 -7.471 16.578 1.00 54.78 71 GLY A O 1
ATOM 538 N N . ALA A 1 72 ? 8.662 -8.328 18.624 1.00 48.25 72 ALA A N 1
ATOM 539 C CA . ALA A 1 72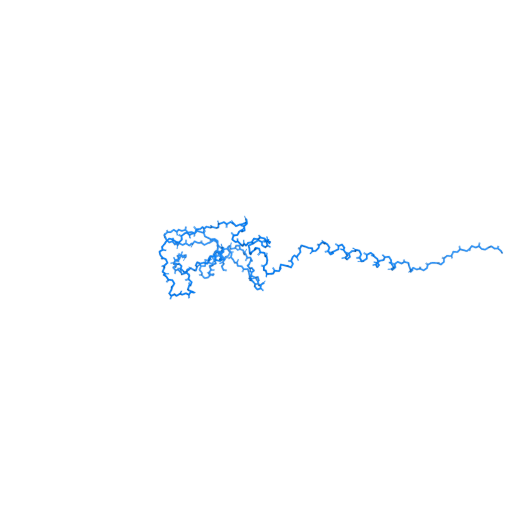 ? 9.017 -9.678 18.210 1.00 48.25 72 ALA A CA 1
ATOM 540 C C . ALA A 1 72 ? 8.026 -10.115 17.113 1.00 48.25 72 ALA A C 1
ATOM 542 O O . ALA A 1 72 ? 6.817 -10.009 17.342 1.00 48.25 72 ALA A O 1
ATOM 543 N N . PRO A 1 73 ? 8.505 -10.567 15.939 1.00 52.72 73 PRO A N 1
ATOM 544 C CA . PRO A 1 73 ? 7.709 -11.395 15.048 1.00 52.72 73 PRO A CA 1
ATOM 545 C C . PRO A 1 73 ? 6.899 -12.382 15.883 1.00 52.72 73 PRO A C 1
ATOM 547 O O . PRO A 1 73 ? 7.484 -13.091 16.704 1.00 52.72 73 PRO A O 1
ATOM 550 N N . SER A 1 74 ? 5.585 -12.482 15.681 1.00 53.66 74 SER A N 1
ATOM 551 C CA . SER A 1 74 ? 4.987 -13.797 15.901 1.00 53.66 74 SER A CA 1
ATOM 552 C C . SER A 1 74 ? 5.700 -14.692 14.890 1.00 53.66 74 SER A C 1
ATOM 554 O O . SER A 1 74 ? 5.651 -14.361 13.699 1.00 53.66 74 SER A O 1
ATOM 556 N N . PRO A 1 75 ? 6.477 -15.699 15.328 1.00 52.00 75 PRO A N 1
ATOM 557 C CA . PRO A 1 75 ? 7.249 -16.489 14.392 1.00 52.00 75 PRO A CA 1
ATOM 558 C C . PRO A 1 75 ? 6.279 -17.053 13.346 1.00 52.00 75 PRO A C 1
ATOM 560 O O . PRO A 1 75 ? 5.221 -17.547 13.745 1.00 52.00 75 PRO A O 1
ATOM 563 N N . PRO A 1 76 ? 6.589 -16.948 12.042 1.00 57.84 76 PRO A N 1
ATOM 564 C CA . PRO A 1 76 ? 5.869 -17.718 11.038 1.00 57.84 76 PRO A CA 1
ATOM 565 C C . PRO A 1 76 ? 5.789 -19.175 11.525 1.00 57.84 76 PRO A C 1
ATOM 567 O O . PRO A 1 76 ? 6.810 -19.731 11.940 1.00 57.84 76 PRO A O 1
ATOM 570 N N . HIS A 1 77 ? 4.606 -19.791 11.522 1.00 60.50 77 HIS A N 1
ATOM 571 C CA . HIS A 1 77 ? 4.345 -21.175 11.940 1.00 60.50 77 HIS A CA 1
ATOM 572 C C . HIS A 1 77 ? 5.047 -22.231 11.054 1.00 60.50 77 HIS A C 1
ATOM 574 O O . HIS A 1 77 ? 4.776 -23.425 11.171 1.00 60.50 77 HIS A O 1
ATOM 580 N N . GLY A 1 78 ? 6.004 -21.834 10.214 1.00 56.72 78 GLY A N 1
ATOM 581 C CA . GLY A 1 78 ? 6.874 -22.725 9.462 1.00 56.72 78 GLY A CA 1
ATOM 582 C C . GLY A 1 78 ? 7.697 -21.994 8.395 1.00 56.72 78 GLY A C 1
ATOM 583 O O . GLY A 1 78 ? 7.503 -20.801 8.144 1.00 56.72 78 GLY A O 1
ATOM 584 N N . PRO A 1 79 ? 8.640 -22.694 7.743 1.00 53.31 79 PRO A N 1
ATOM 585 C CA . PRO A 1 79 ? 9.321 -22.179 6.560 1.00 53.31 79 PRO A CA 1
ATOM 586 C C . PRO A 1 79 ? 8.310 -21.879 5.441 1.00 53.31 79 PRO A C 1
ATOM 588 O O . PRO A 1 79 ? 7.530 -22.746 5.057 1.00 53.31 79 PRO A O 1
ATOM 591 N N . GLY A 1 80 ? 8.342 -20.652 4.909 1.00 62.53 80 GLY A N 1
ATOM 592 C CA . GLY A 1 80 ? 7.472 -20.203 3.813 1.00 62.53 80 GLY A CA 1
ATOM 593 C C . GLY A 1 80 ? 6.257 -19.369 4.231 1.00 62.53 80 GLY A C 1
ATOM 594 O O . GLY A 1 80 ? 5.495 -18.950 3.363 1.00 62.53 80 GLY A O 1
ATOM 595 N N . GLU A 1 81 ? 6.068 -19.090 5.521 1.00 71.38 81 GLU A N 1
ATOM 596 C CA . GLU A 1 81 ? 4.952 -18.253 5.959 1.00 71.38 81 GLU A CA 1
ATOM 597 C C . GLU A 1 81 ? 5.214 -16.750 5.820 1.00 71.38 81 GLU A C 1
ATOM 599 O O . GLU A 1 81 ? 6.280 -16.220 6.140 1.00 71.38 81 GLU A O 1
ATOM 604 N N . ALA A 1 82 ? 4.178 -16.066 5.339 1.00 79.94 82 ALA A N 1
ATOM 605 C CA . ALA A 1 82 ? 4.116 -14.628 5.164 1.00 79.94 82 ALA A CA 1
ATOM 606 C C . ALA A 1 82 ? 4.313 -13.881 6.491 1.00 79.94 82 ALA A C 1
ATOM 608 O O . ALA A 1 82 ? 3.598 -14.112 7.466 1.00 79.94 82 ALA A O 1
ATOM 609 N N . TYR A 1 83 ? 5.228 -12.909 6.500 1.00 83.19 83 TYR A N 1
ATOM 610 C CA . TYR A 1 83 ? 5.354 -11.991 7.625 1.00 83.19 83 TYR A CA 1
ATOM 611 C C . TYR A 1 83 ? 4.232 -10.951 7.577 1.00 83.19 83 TYR A C 1
ATOM 613 O O . TYR A 1 83 ? 4.264 -10.029 6.761 1.00 83.19 83 TYR A O 1
ATOM 621 N N . CYS A 1 84 ? 3.244 -11.089 8.458 1.00 85.38 84 CYS A N 1
ATOM 622 C CA . CYS A 1 84 ? 2.108 -10.178 8.550 1.00 85.38 84 CYS A CA 1
ATOM 623 C C . CYS A 1 84 ? 2.164 -9.337 9.828 1.00 85.38 84 CYS A C 1
ATOM 625 O O . CYS A 1 84 ? 2.553 -9.818 10.892 1.00 85.38 84 CYS A O 1
ATOM 627 N N . ILE A 1 85 ? 1.734 -8.079 9.734 1.00 86.44 85 ILE A N 1
ATOM 628 C CA . ILE A 1 85 ? 1.555 -7.188 10.882 1.00 86.44 85 ILE A CA 1
ATOM 629 C C . ILE A 1 85 ? 0.096 -6.726 10.987 1.00 86.44 85 ILE A C 1
ATOM 631 O O . ILE A 1 85 ? -0.523 -6.399 9.970 1.00 86.44 85 ILE A O 1
ATOM 635 N N . PRO A 1 86 ? -0.468 -6.631 12.204 1.00 90.25 86 PRO A N 1
ATOM 636 C CA . PRO A 1 86 ? -1.796 -6.074 12.388 1.00 90.25 86 PRO A CA 1
ATOM 637 C C . PRO A 1 86 ? -1.744 -4.557 12.202 1.00 90.25 86 PRO A C 1
ATOM 639 O O . PRO A 1 86 ? -1.099 -3.840 12.968 1.00 90.25 86 PRO A O 1
ATOM 642 N N . VAL A 1 87 ? -2.458 -4.055 11.204 1.00 92.19 87 VAL A N 1
ATOM 643 C CA . VAL A 1 87 ? -2.583 -2.626 10.923 1.00 92.19 87 VAL A CA 1
ATOM 644 C C . VAL A 1 87 ? -4.026 -2.182 11.062 1.00 92.19 87 VAL A C 1
ATOM 646 O O . VAL A 1 87 ? -4.960 -2.902 10.710 1.00 92.19 87 VAL A O 1
ATOM 649 N N . ARG A 1 88 ? -4.234 -0.972 11.571 1.00 93.88 88 ARG A N 1
ATOM 650 C CA . ARG A 1 88 ? -5.562 -0.372 11.653 1.00 93.88 88 ARG A CA 1
ATOM 651 C C . ARG A 1 88 ? -5.763 0.557 10.467 1.00 93.88 88 ARG A C 1
ATOM 653 O O . ARG A 1 88 ? -5.001 1.506 10.296 1.00 93.88 88 ARG A O 1
ATOM 660 N N . ILE A 1 89 ? -6.786 0.280 9.673 1.00 93.44 89 ILE A N 1
ATOM 661 C CA . ILE A 1 89 ? -7.162 1.059 8.494 1.00 93.44 89 ILE A CA 1
ATOM 662 C C . ILE A 1 89 ? -8.630 1.428 8.670 1.00 93.44 89 ILE A C 1
ATOM 664 O O . ILE A 1 89 ? -9.466 0.578 8.980 1.00 93.44 89 ILE A O 1
ATOM 668 N N . GLN A 1 90 ? -8.950 2.715 8.541 1.00 86.25 90 GLN A N 1
ATOM 669 C CA . GLN A 1 90 ? -10.269 3.243 8.895 1.00 86.25 90 GLN A CA 1
ATOM 670 C C . GLN A 1 90 ? -10.694 2.825 10.326 1.00 86.25 90 GLN A C 1
ATOM 672 O O . GLN A 1 90 ? -10.061 3.217 11.309 1.00 86.25 90 GLN A O 1
ATOM 677 N N . ARG A 1 91 ? -11.778 2.044 10.463 1.00 83.38 91 ARG A N 1
ATOM 678 C CA . ARG A 1 91 ? -12.300 1.542 11.747 1.00 83.38 91 ARG A CA 1
ATOM 679 C C . ARG A 1 91 ? -11.886 0.095 12.055 1.00 83.38 91 ARG A C 1
ATOM 681 O O . ARG A 1 91 ? -12.090 -0.339 13.190 1.00 83.38 91 ARG A O 1
ATOM 688 N N . GLY A 1 92 ? -11.306 -0.626 11.092 1.00 91.00 92 GLY A N 1
ATOM 689 C CA . GLY A 1 92 ? -10.974 -2.049 11.194 1.00 91.00 92 GLY A CA 1
ATOM 690 C C . GLY A 1 92 ? -9.493 -2.318 11.461 1.00 91.00 92 GLY A C 1
ATOM 691 O O . GLY A 1 92 ? -8.633 -1.485 11.171 1.00 91.00 92 GLY A O 1
ATOM 692 N N . THR A 1 93 ? -9.200 -3.489 12.029 1.00 93.12 93 THR A N 1
ATOM 693 C CA . THR A 1 93 ? -7.839 -4.037 12.129 1.00 93.12 93 THR A CA 1
ATOM 694 C C . THR A 1 93 ? -7.700 -5.164 11.110 1.00 93.12 93 THR A C 1
ATOM 696 O O . THR A 1 93 ? -8.557 -6.043 11.049 1.00 93.12 93 THR A O 1
ATOM 699 N N . HIS A 1 94 ? -6.631 -5.136 10.322 1.00 92.38 94 HIS A N 1
ATOM 700 C CA . HIS A 1 94 ? -6.379 -6.042 9.204 1.00 92.38 94 HIS A CA 1
ATOM 701 C C . HIS A 1 94 ? -4.945 -6.573 9.269 1.00 92.38 94 HIS A C 1
ATOM 703 O O . HIS A 1 94 ? -4.068 -5.914 9.822 1.00 92.38 94 HIS A O 1
ATOM 709 N N . GLN A 1 95 ? -4.700 -7.752 8.700 1.00 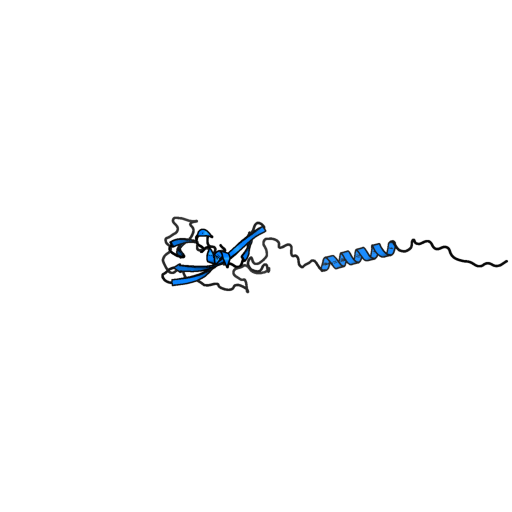91.12 95 GLN A N 1
ATOM 710 C CA . GLN A 1 95 ? -3.346 -8.283 8.542 1.00 91.12 95 GLN A CA 1
ATOM 711 C C . GLN A 1 95 ? -2.733 -7.721 7.259 1.00 91.12 95 GLN A C 1
ATOM 713 O O . GLN A 1 95 ? -3.291 -7.910 6.180 1.00 91.12 95 GLN A O 1
ATOM 718 N N . ALA A 1 96 ? -1.612 -7.014 7.381 1.00 91.50 96 ALA A N 1
ATOM 719 C CA . ALA A 1 96 ? -0.845 -6.512 6.248 1.00 91.50 96 ALA A CA 1
ATOM 720 C C . ALA A 1 96 ? 0.434 -7.329 6.077 1.00 91.50 96 ALA A C 1
ATOM 722 O O . ALA A 1 96 ? 1.222 -7.443 7.015 1.00 91.50 96 ALA A O 1
ATOM 723 N N . LEU A 1 97 ? 0.643 -7.856 4.873 1.00 90.81 97 LEU A N 1
ATOM 724 C CA . LEU A 1 97 ? 1.882 -8.515 4.480 1.00 90.81 97 LEU A CA 1
ATOM 725 C C . LEU A 1 97 ? 3.018 -7.489 4.395 1.00 90.81 97 LEU A C 1
ATOM 727 O O . LEU A 1 97 ? 2.874 -6.456 3.738 1.00 90.81 97 LEU A O 1
ATOM 731 N N . LEU A 1 98 ? 4.156 -7.788 5.018 1.00 88.12 98 LEU A N 1
ATOM 732 C CA . LEU A 1 98 ? 5.387 -7.036 4.815 1.00 88.12 98 LEU A CA 1
ATOM 733 C C . LEU A 1 98 ? 6.182 -7.679 3.679 1.00 88.12 98 LEU A C 1
ATOM 735 O O . LEU A 1 98 ? 6.777 -8.741 3.846 1.00 88.12 98 LEU A O 1
ATOM 739 N N . ASP A 1 99 ? 6.203 -7.012 2.532 1.00 85.56 99 ASP A N 1
ATOM 740 C CA . ASP A 1 99 ? 6.922 -7.469 1.349 1.00 85.56 99 ASP A CA 1
ATOM 741 C C . ASP A 1 99 ? 8.117 -6.550 1.069 1.00 85.56 99 ASP A C 1
ATOM 743 O O . ASP A 1 99 ? 7.961 -5.430 0.581 1.00 85.56 99 ASP A O 1
ATOM 747 N N . SER A 1 100 ? 9.329 -7.018 1.382 1.00 80.56 100 SER A N 1
ATOM 748 C CA . SER A 1 100 ? 10.573 -6.294 1.080 1.00 80.56 100 SER A CA 1
ATOM 749 C C . SER A 1 100 ? 10.873 -6.229 -0.426 1.00 80.56 100 SER A C 1
ATOM 751 O O . SER A 1 100 ? 11.630 -5.361 -0.880 1.00 80.56 100 SER A O 1
ATOM 753 N N . GLY A 1 101 ? 10.259 -7.114 -1.215 1.00 82.25 101 GLY A N 1
ATOM 754 C CA . GLY A 1 101 ? 10.288 -7.104 -2.672 1.00 82.25 101 GLY A CA 1
ATOM 755 C C . GLY A 1 101 ? 9.457 -5.972 -3.274 1.00 82.25 101 GLY A C 1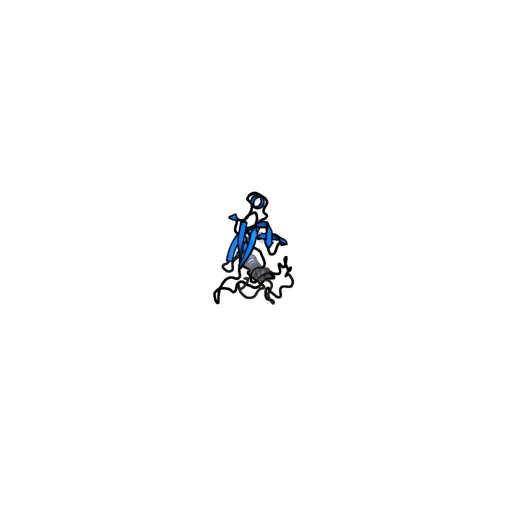
ATOM 756 O O . GLY A 1 101 ? 9.755 -5.536 -4.389 1.00 82.25 101 GLY A O 1
ATOM 757 N N . CYS A 1 102 ? 8.506 -5.413 -2.525 1.00 80.25 102 CYS A N 1
ATOM 758 C CA . CYS A 1 102 ? 7.665 -4.320 -2.986 1.00 80.25 102 CYS A CA 1
ATOM 759 C C . CYS A 1 102 ? 8.160 -2.953 -2.484 1.00 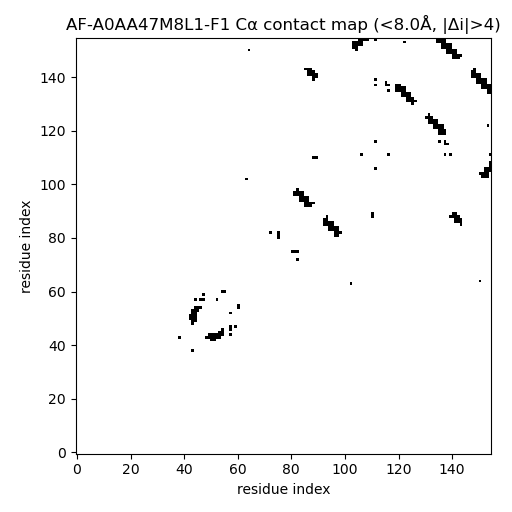80.25 102 CYS A C 1
ATOM 761 O O . CYS A 1 102 ? 8.630 -2.797 -1.361 1.00 80.25 102 CYS A O 1
ATOM 763 N N . MET A 1 103 ? 8.084 -1.925 -3.335 1.00 77.06 103 MET A N 1
ATOM 764 C CA . MET A 1 103 ? 8.367 -0.531 -2.937 1.00 77.06 103 MET A CA 1
ATOM 765 C C . MET A 1 103 ? 7.110 0.258 -2.597 1.00 77.06 103 MET A C 1
ATOM 767 O O . MET A 1 103 ? 7.201 1.359 -2.062 1.00 77.06 103 MET A O 1
ATOM 771 N N . GLN A 1 104 ? 5.959 -0.269 -3.000 1.00 85.88 104 GLN A N 1
ATOM 772 C CA . GLN A 1 104 ? 4.693 0.423 -2.949 1.00 85.88 104 GLN A CA 1
ATOM 773 C C . GLN A 1 104 ? 3.722 -0.371 -2.088 1.00 85.88 104 GLN A C 1
ATOM 775 O O . GLN A 1 104 ? 3.577 -1.581 -2.237 1.00 85.88 104 GLN A O 1
ATOM 780 N N . THR A 1 105 ? 3.006 0.325 -1.215 1.00 90.69 105 THR A N 1
ATOM 781 C CA . THR A 1 105 ? 1.877 -0.274 -0.513 1.00 90.69 105 THR A CA 1
ATOM 782 C C . THR A 1 105 ? 0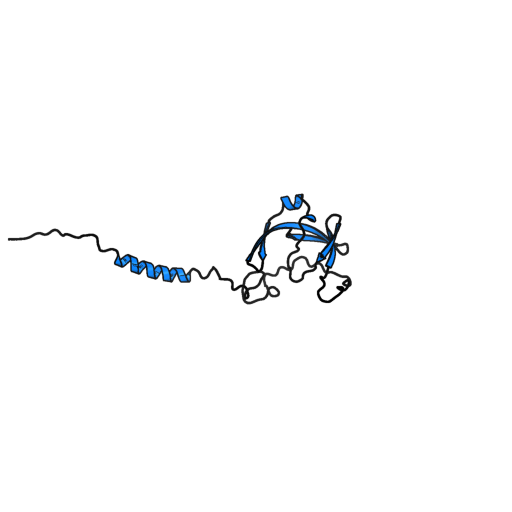.750 -0.563 -1.501 1.00 90.69 105 THR A C 1
ATOM 784 O O . THR A 1 105 ? 0.333 0.323 -2.245 1.00 90.69 105 THR A O 1
ATOM 787 N N . MET A 1 106 ? 0.219 -1.781 -1.470 1.00 91.94 106 MET A N 1
ATOM 788 C CA . MET A 1 106 ? -1.021 -2.138 -2.152 1.00 91.94 106 MET A CA 1
ATOM 789 C C . MET A 1 106 ? -2.092 -2.419 -1.104 1.00 91.94 106 MET A C 1
ATOM 791 O O . MET A 1 106 ? -1.823 -3.045 -0.076 1.00 91.94 106 MET A O 1
ATOM 795 N N . ILE A 1 107 ? -3.297 -1.923 -1.340 1.00 92.94 107 ILE A N 1
ATOM 796 C CA . ILE A 1 107 ? -4.445 -2.096 -0.462 1.00 92.94 107 ILE A CA 1
ATOM 797 C C . ILE A 1 107 ? -5.616 -2.614 -1.281 1.00 92.94 107 ILE A C 1
ATOM 799 O O . ILE A 1 107 ? -5.826 -2.207 -2.406 1.00 92.94 107 ILE A O 1
ATOM 803 N N . HIS A 1 108 ? -6.413 -3.509 -0.718 1.00 92.31 108 HIS A N 1
ATOM 804 C CA . HIS A 1 108 ? -7.617 -3.957 -1.404 1.00 92.31 108 HIS A CA 1
ATOM 805 C C . HIS A 1 108 ? -8.663 -2.823 -1.463 1.00 92.31 108 HIS A C 1
ATOM 807 O O . HIS A 1 108 ? -8.964 -2.243 -0.418 1.00 92.31 108 HIS A O 1
ATOM 813 N N . GLN A 1 109 ? -9.298 -2.574 -2.621 1.00 90.94 109 GLN A N 1
ATOM 814 C CA . GLN A 1 109 ? -10.306 -1.501 -2.826 1.00 90.94 109 GLN A CA 1
ATOM 815 C C . GLN A 1 109 ? -11.373 -1.397 -1.735 1.00 90.94 109 GLN A C 1
ATOM 817 O O . GLN A 1 109 ? -11.734 -0.308 -1.305 1.00 90.94 109 GLN A O 1
ATOM 822 N N . ARG A 1 110 ? -11.839 -2.536 -1.213 1.00 91.12 110 ARG A N 1
ATOM 823 C CA . ARG A 1 110 ? -12.821 -2.592 -0.107 1.00 91.12 110 ARG A CA 1
ATOM 824 C C . ARG A 1 110 ? -12.368 -1.913 1.196 1.00 91.12 110 ARG A C 1
ATOM 826 O O . ARG A 1 110 ? -13.207 -1.649 2.050 1.00 91.12 110 ARG A O 1
ATOM 833 N N . LEU A 1 111 ? -11.069 -1.696 1.384 1.00 91.75 111 LEU A N 1
ATOM 834 C CA . LEU A 1 111 ? -10.497 -1.014 2.550 1.00 91.75 111 LEU A CA 1
ATOM 835 C C . LEU A 1 111 ? -10.237 0.477 2.286 1.00 91.75 111 LEU A C 1
ATOM 837 O O . LEU A 1 111 ? -9.830 1.205 3.196 1.00 91.75 111 LEU A O 1
ATOM 841 N N . VAL A 1 112 ? -10.488 0.946 1.064 1.00 92.25 112 VAL A N 1
ATOM 842 C CA . VAL A 1 112 ? -10.396 2.349 0.662 1.00 92.25 112 VAL A CA 1
ATOM 843 C C . VAL A 1 112 ? -11.784 2.979 0.730 1.00 92.25 112 VAL A C 1
ATOM 845 O O . VAL A 1 112 ? -12.802 2.330 0.502 1.00 92.25 112 VAL A O 1
ATOM 848 N N . ARG A 1 113 ? -11.844 4.254 1.119 1.00 91.19 113 ARG A N 1
ATOM 849 C CA . ARG A 1 113 ? -13.104 5.001 1.137 1.00 91.19 113 ARG A CA 1
ATOM 850 C C . ARG A 1 113 ? -13.553 5.294 -0.289 1.00 91.19 113 ARG A C 1
ATOM 852 O O . ARG A 1 113 ? -12.732 5.713 -1.099 1.00 91.19 113 ARG A O 1
ATOM 859 N N . SER A 1 114 ? -14.848 5.169 -0.565 1.00 91.50 114 SER A N 1
ATOM 860 C CA . SER A 1 114 ? -15.405 5.459 -1.890 1.00 91.50 114 SER A CA 1
ATOM 861 C C . SER A 1 114 ? -15.080 6.876 -2.366 1.00 91.50 114 SER A C 1
ATOM 863 O O . SER A 1 114 ? -14.728 7.047 -3.525 1.00 91.50 114 SER A O 1
ATOM 865 N N . GLU A 1 115 ? -15.097 7.872 -1.473 1.00 91.31 115 GLU A N 1
ATOM 866 C CA . GLU A 1 115 ? -14.744 9.255 -1.833 1.00 91.31 115 GLU A CA 1
ATOM 867 C C . GLU A 1 115 ? -13.286 9.376 -2.302 1.00 91.31 115 GLU A C 1
ATOM 869 O O . GLU A 1 115 ? -13.002 10.045 -3.289 1.00 91.31 115 GLU A O 1
ATOM 874 N N . ALA A 1 116 ? -12.369 8.660 -1.644 1.00 89.62 116 ALA A N 1
ATOM 875 C CA . ALA A 1 116 ? -10.954 8.683 -2.000 1.00 89.62 116 ALA A CA 1
ATOM 876 C C . ALA A 1 116 ? -10.681 8.014 -3.355 1.00 89.62 116 ALA A C 1
ATOM 878 O O . ALA A 1 116 ? -9.723 8.386 -4.022 1.00 89.62 116 ALA A O 1
ATOM 879 N N . LEU A 1 117 ? -11.507 7.044 -3.767 1.00 91.38 117 LEU A N 1
ATOM 880 C CA . LEU A 1 117 ? -11.398 6.409 -5.085 1.00 91.38 117 LEU A CA 1
ATOM 881 C C . LEU A 1 117 ? -11.854 7.340 -6.213 1.00 91.38 117 LEU A C 1
ATOM 883 O O . LEU A 1 117 ? -11.278 7.299 -7.293 1.00 91.38 117 LEU A O 1
ATOM 887 N N . VAL A 1 118 ? -12.862 8.182 -5.967 1.00 90.81 118 VAL A N 1
ATOM 888 C CA . VAL A 1 118 ? -13.360 9.151 -6.960 1.00 90.81 118 VAL A CA 1
ATOM 889 C C . VAL A 1 118 ? -12.323 10.243 -7.238 1.00 90.81 118 VAL A C 1
ATOM 891 O O . VAL A 1 118 ? -12.173 10.674 -8.376 1.00 90.81 118 VAL A O 1
ATOM 894 N N . GLU A 1 119 ? -11.587 10.668 -6.212 1.00 90.56 119 GLU A N 1
ATOM 895 C CA . GLU A 1 119 ? -10.536 11.692 -6.313 1.00 90.56 119 GLU A CA 1
ATOM 896 C C . GLU A 1 119 ? -9.147 11.113 -6.643 1.00 90.56 119 GLU A C 1
ATOM 898 O O . GLU A 1 119 ? -8.150 11.840 -6.661 1.00 90.56 119 GLU A O 1
ATOM 903 N N . ALA A 1 120 ? -9.050 9.801 -6.871 1.00 92.38 120 ALA A N 1
ATOM 904 C CA . ALA A 1 120 ? -7.779 9.127 -7.070 1.00 92.38 120 ALA A CA 1
ATOM 905 C C . ALA A 1 120 ? -7.141 9.492 -8.416 1.00 92.38 120 ALA A C 1
ATOM 907 O O . ALA A 1 120 ? -7.767 9.428 -9.471 1.00 92.38 120 ALA A O 1
ATOM 908 N N . SER A 1 121 ? -5.841 9.780 -8.389 1.00 92.81 121 SER A N 1
ATOM 909 C CA . SER A 1 121 ? -5.003 9.675 -9.588 1.00 92.81 121 SER A CA 1
ATOM 910 C C . SER A 1 121 ? -4.761 8.204 -9.931 1.00 92.81 121 SER A C 1
ATOM 912 O O . SER A 1 121 ? -4.700 7.391 -9.016 1.00 92.81 121 SER A O 1
ATOM 914 N N . SER A 1 122 ? -4.531 7.859 -11.195 1.00 92.44 122 SER A N 1
ATOM 915 C CA . SER A 1 122 ? -4.184 6.488 -11.596 1.00 92.44 122 SER A CA 1
ATOM 916 C C . SER A 1 122 ? -2.683 6.260 -11.777 1.00 92.44 122 SER A C 1
ATOM 918 O O . SER A 1 122 ? -1.925 7.182 -12.083 1.00 92.44 122 SER A O 1
ATOM 920 N N . VAL A 1 123 ? -2.257 5.003 -11.656 1.00 89.62 123 VAL A N 1
ATOM 921 C CA . VAL A 1 123 ? -0.909 4.542 -12.010 1.00 89.62 123 VAL A CA 1
ATOM 922 C C . VAL A 1 123 ? -0.980 3.251 -12.823 1.00 89.62 123 VAL A C 1
ATOM 924 O O . VAL A 1 123 ? -1.774 2.359 -12.531 1.00 89.62 123 VAL A O 1
ATOM 927 N N . LEU A 1 124 ? -0.138 3.142 -13.849 1.00 91.25 124 LEU A N 1
ATOM 928 C CA . LEU A 1 124 ? -0.005 1.921 -14.639 1.00 91.25 124 LEU A CA 1
ATOM 929 C C . LEU A 1 124 ? 1.046 1.009 -14.008 1.00 91.25 124 LEU A C 1
ATOM 931 O O . LEU A 1 124 ? 2.188 1.418 -13.788 1.00 91.25 124 LEU A O 1
ATOM 935 N N . VAL A 1 125 ? 0.671 -0.239 -13.757 1.00 87.88 125 VAL A N 1
ATOM 936 C CA . VAL A 1 125 ? 1.553 -1.286 -13.245 1.00 87.88 125 VAL A CA 1
ATOM 937 C C . VAL A 1 125 ? 1.695 -2.352 -14.320 1.00 87.88 125 VAL A C 1
ATOM 939 O O . VAL A 1 125 ? 0.709 -2.950 -14.746 1.00 87.88 125 VAL A O 1
ATOM 942 N N . ARG A 1 126 ? 2.932 -2.595 -14.757 1.00 86.75 126 ARG A N 1
ATOM 943 C CA . ARG A 1 126 ? 3.270 -3.684 -15.678 1.00 86.75 126 ARG A CA 1
ATOM 944 C C . ARG A 1 126 ? 3.735 -4.900 -14.881 1.00 86.75 126 ARG A C 1
ATOM 946 O O . ARG A 1 126 ? 4.663 -4.783 -14.082 1.00 86.75 126 ARG A O 1
ATOM 953 N N . CYS A 1 127 ? 3.120 -6.055 -15.106 1.00 84.00 127 CYS A N 1
ATOM 954 C CA . CYS A 1 127 ? 3.555 -7.316 -14.513 1.00 84.00 127 CYS A CA 1
ATOM 955 C C . CYS A 1 127 ? 4.733 -7.922 -15.301 1.00 84.00 127 CYS A C 1
ATOM 957 O O . CYS A 1 127 ? 5.021 -7.527 -16.432 1.00 84.00 127 CYS A O 1
ATOM 959 N N . ILE A 1 128 ? 5.400 -8.927 -14.727 1.00 82.44 128 ILE A N 1
ATOM 960 C CA . ILE A 1 128 ? 6.516 -9.625 -15.391 1.00 82.44 128 ILE A CA 1
ATOM 961 C C . ILE A 1 128 ? 6.106 -10.351 -16.684 1.00 82.44 128 ILE A C 1
ATOM 963 O O . ILE A 1 128 ? 6.954 -10.599 -17.533 1.00 82.44 128 ILE A O 1
ATOM 967 N N . HIS A 1 129 ? 4.819 -10.668 -16.847 1.00 86.69 129 HIS A N 1
ATOM 968 C CA . HIS A 1 129 ? 4.273 -11.320 -18.040 1.00 86.69 129 HIS A CA 1
ATOM 969 C C . HIS A 1 129 ? 3.910 -10.320 -19.148 1.00 86.69 129 HIS A C 1
ATOM 971 O O . HIS A 1 129 ? 3.504 -10.723 -20.232 1.00 86.69 129 HIS A O 1
ATOM 977 N N . GLY A 1 130 ? 4.085 -9.018 -18.900 1.00 84.06 130 GLY A N 1
ATOM 978 C CA . GLY A 1 130 ? 3.840 -7.956 -19.872 1.00 84.06 130 GLY A CA 1
ATOM 979 C C . GLY A 1 130 ? 2.461 -7.305 -19.773 1.00 84.06 130 GLY A C 1
ATOM 980 O O . GLY A 1 130 ? 2.304 -6.216 -20.334 1.00 84.06 130 GLY A O 1
ATOM 981 N N . ASP A 1 131 ? 1.521 -7.891 -19.023 1.00 91.50 131 ASP A N 1
ATOM 982 C CA . ASP A 1 131 ? 0.204 -7.298 -18.769 1.00 91.50 131 ASP A CA 1
ATOM 983 C C . ASP A 1 131 ? 0.350 -5.955 -18.056 1.00 91.50 131 ASP A C 1
ATOM 985 O O . ASP A 1 131 ? 1.193 -5.785 -17.169 1.00 91.50 131 ASP A O 1
ATOM 989 N N . VAL A 1 132 ? -0.483 -4.993 -18.441 1.00 92.56 132 VAL A N 1
ATOM 990 C CA . VAL A 1 132 ? -0.515 -3.662 -17.835 1.00 92.56 132 VAL A CA 1
ATOM 991 C C . VAL A 1 132 ? -1.888 -3.440 -17.232 1.00 92.56 132 VAL A C 1
ATOM 993 O O . VAL A 1 132 ? -2.898 -3.539 -17.923 1.00 92.56 132 VAL A O 1
ATOM 996 N N . HIS A 1 133 ? -1.905 -3.115 -15.947 1.00 91.38 133 HIS A N 1
ATOM 997 C CA . HIS A 1 133 ? -3.113 -2.813 -15.196 1.00 91.38 133 HIS A CA 1
ATOM 998 C C . HIS A 1 133 ? -3.050 -1.390 -14.655 1.00 91.38 133 HIS A C 1
ATOM 1000 O O . HIS A 1 133 ? -2.012 -0.938 -14.171 1.00 91.38 133 HIS A O 1
ATOM 1006 N N . GLU A 1 134 ? -4.172 -0.687 -14.737 1.00 93.81 134 GLU A N 1
ATOM 1007 C CA . GLU A 1 134 ? -4.338 0.634 -14.147 1.00 93.81 134 GLU A CA 1
ATOM 1008 C C . GLU A 1 134 ? -4.915 0.495 -12.738 1.00 93.81 134 GLU A C 1
ATOM 1010 O O . GLU A 1 134 ? -5.957 -0.134 -12.548 1.00 93.81 134 GLU A O 1
ATOM 1015 N N . TYR A 1 135 ? -4.232 1.078 -11.755 1.00 93.12 135 TYR A N 1
ATOM 1016 C CA . TYR A 1 135 ? -4.657 1.079 -10.360 1.00 93.12 135 TYR A CA 1
ATOM 1017 C C . TYR A 1 135 ? -4.876 2.514 -9.866 1.00 93.12 135 TYR A C 1
ATOM 1019 O O . TYR A 1 135 ? -4.004 3.367 -10.065 1.00 93.12 135 TYR A O 1
ATOM 1027 N N . PRO A 1 136 ? -5.984 2.795 -9.160 1.00 94.94 136 PRO A N 1
ATOM 1028 C CA . PRO A 1 136 ? -6.129 4.006 -8.367 1.00 94.94 136 PRO A CA 1
ATOM 1029 C C . PRO A 1 136 ? -4.998 4.139 -7.340 1.00 94.94 136 PRO A C 1
ATOM 1031 O O . PRO A 1 136 ? -4.702 3.216 -6.581 1.00 94.94 136 PRO A O 1
ATOM 1034 N N . LEU A 1 137 ? -4.385 5.315 -7.292 1.00 93.81 137 LEU A N 1
ATOM 1035 C CA . LEU A 1 137 ? -3.385 5.726 -6.319 1.00 93.81 137 LEU A CA 1
ATOM 1036 C C . LEU A 1 137 ? -4.036 6.669 -5.312 1.00 93.81 137 LEU A C 1
ATOM 1038 O O . LEU A 1 137 ? -4.308 7.835 -5.608 1.00 93.81 137 LEU A O 1
ATOM 1042 N N . VAL A 1 138 ? -4.237 6.166 -4.099 1.00 93.62 138 VAL A N 1
ATOM 1043 C CA . VAL A 1 138 ? -4.957 6.871 -3.036 1.00 93.62 138 VAL A CA 1
ATOM 1044 C C . VAL A 1 138 ? -4.069 7.096 -1.812 1.00 93.62 138 VAL A C 1
ATOM 1046 O O . VAL A 1 138 ? -3.347 6.186 -1.398 1.00 93.62 138 VAL A O 1
ATOM 1049 N N . PRO A 1 139 ? -4.092 8.286 -1.188 1.00 91.81 139 PRO A N 1
ATOM 1050 C CA . PRO A 1 139 ? -3.524 8.456 0.140 1.00 91.81 139 PRO A CA 1
ATOM 1051 C C . PRO A 1 139 ? -4.417 7.752 1.171 1.00 91.81 139 PRO A C 1
ATOM 1053 O O . PRO A 1 139 ? -5.616 8.012 1.259 1.00 91.81 139 PRO A O 1
ATOM 1056 N N . ILE A 1 140 ? -3.830 6.872 1.977 1.00 92.12 140 ILE A N 1
ATOM 1057 C CA . ILE A 1 140 ? -4.516 6.162 3.058 1.00 92.12 140 ILE A CA 1
ATOM 1058 C C . ILE A 1 140 ? -3.796 6.358 4.387 1.00 92.12 140 ILE A C 1
ATOM 1060 O O . ILE A 1 140 ? -2.572 6.457 4.467 1.00 92.12 140 ILE A O 1
ATOM 1064 N N . GLU A 1 141 ? -4.581 6.367 5.458 1.00 93.06 141 GLU A N 1
ATOM 1065 C CA . GLU A 1 141 ? -4.078 6.368 6.823 1.00 93.06 141 GLU A CA 1
ATOM 1066 C C . GLU A 1 141 ? -4.001 4.939 7.362 1.00 93.06 141 GLU A C 1
ATOM 1068 O O . GLU A 1 141 ? -5.021 4.260 7.503 1.00 93.06 141 GLU A O 1
ATOM 1073 N N . ILE A 1 142 ? -2.796 4.520 7.734 1.00 93.50 142 ILE A N 1
ATOM 1074 C CA . ILE A 1 142 ? -2.530 3.254 8.410 1.00 93.50 142 ILE A CA 1
ATOM 1075 C C . ILE A 1 142 ? -2.046 3.558 9.825 1.00 93.50 142 ILE A C 1
ATOM 1077 O O . ILE A 1 142 ? -1.182 4.416 10.021 1.00 93.50 142 ILE A O 1
ATOM 1081 N N . ARG A 1 143 ? -2.570 2.852 10.830 1.00 92.38 143 ARG A N 1
ATOM 1082 C CA . ARG A 1 143 ? -2.034 2.911 12.196 1.00 92.38 143 ARG A CA 1
ATOM 1083 C C . ARG A 1 143 ? -1.408 1.595 12.603 1.00 92.38 143 ARG A C 1
ATOM 1085 O O . ARG A 1 143 ? -2.028 0.541 12.484 1.00 92.38 143 ARG A O 1
ATOM 1092 N N . TRP A 1 144 ? -0.205 1.679 13.145 1.00 89.44 144 TRP A N 1
ATOM 1093 C CA . TRP A 1 144 ? 0.538 0.542 13.666 1.00 89.44 144 TRP A CA 1
ATOM 1094 C C . TRP A 1 144 ? 1.427 1.015 14.824 1.00 89.44 144 TRP A C 1
ATOM 1096 O O . TRP A 1 144 ? 1.947 2.130 14.797 1.00 89.44 144 TRP A O 1
ATOM 1106 N N . GLY A 1 145 ? 1.525 0.221 15.897 1.00 83.94 145 GLY A N 1
ATOM 1107 C CA . GLY A 1 145 ? 2.298 0.593 17.093 1.00 83.94 145 GLY A CA 1
ATOM 1108 C C . GLY A 1 145 ? 1.867 1.921 17.739 1.00 83.94 145 GLY A C 1
ATOM 1109 O O . GLY A 1 145 ? 2.705 2.669 18.234 1.00 83.94 145 GLY A O 1
ATOM 1110 N N . GLY A 1 146 ? 0.576 2.272 17.655 1.00 84.44 146 GLY A N 1
ATOM 1111 C CA . GLY A 1 146 ? 0.037 3.552 18.140 1.00 84.44 146 GLY A CA 1
ATOM 1112 C C . GLY A 1 146 ? 0.383 4.774 17.277 1.00 84.44 146 GLY A C 1
ATOM 1113 O O . GLY A 1 146 ? -0.119 5.864 17.544 1.00 84.44 146 GLY A O 1
ATOM 1114 N N . LYS A 1 147 ? 1.188 4.613 16.220 1.00 89.38 147 LYS A N 1
ATOM 1115 C CA . LYS A 1 147 ? 1.580 5.690 15.305 1.00 89.38 147 LYS A CA 1
ATOM 1116 C C . LYS A 1 147 ? 0.704 5.698 14.062 1.00 89.38 147 LYS A C 1
ATOM 1118 O O . LYS A 1 147 ? 0.302 4.649 13.562 1.00 89.38 147 LYS A O 1
ATOM 1123 N N . LYS A 1 148 ? 0.415 6.903 13.568 1.00 91.94 148 LYS A N 1
ATOM 1124 C CA . LYS A 1 148 ? -0.295 7.135 12.309 1.00 91.94 148 LYS A CA 1
ATOM 1125 C C . LYS A 1 148 ? 0.718 7.328 11.176 1.00 91.94 148 LYS A C 1
ATOM 1127 O O . LYS A 1 148 ? 1.627 8.144 11.305 1.00 91.94 148 LYS A O 1
ATOM 1132 N N . HIS A 1 149 ? 0.510 6.638 10.062 1.00 89.94 149 HIS A N 1
ATOM 1133 C CA . HIS A 1 149 ? 1.280 6.758 8.829 1.00 89.94 149 HIS A CA 1
ATOM 1134 C C . HIS A 1 149 ? 0.331 7.085 7.670 1.00 89.94 149 HIS A C 1
ATOM 1136 O O . HIS A 1 149 ? -0.682 6.412 7.502 1.00 89.94 149 HIS A O 1
ATOM 1142 N N . SER A 1 150 ? 0.640 8.129 6.897 1.00 91.38 150 SER A N 1
ATOM 1143 C CA . SER A 1 150 ? -0.082 8.464 5.664 1.00 91.38 150 SER A CA 1
ATOM 1144 C C . SER A 1 150 ? 0.725 7.934 4.488 1.00 91.38 150 SER A C 1
ATOM 1146 O O . SER A 1 150 ? 1.829 8.413 4.249 1.00 91.38 150 SER A O 1
ATOM 1148 N N . VAL A 1 151 ? 0.208 6.931 3.785 1.00 90.25 151 VAL A N 1
ATOM 1149 C CA . VAL A 1 151 ? 0.910 6.278 2.673 1.00 90.25 151 VAL A CA 1
ATOM 1150 C C . VAL A 1 151 ? 0.095 6.411 1.397 1.00 90.25 151 VAL A C 1
ATOM 1152 O O . VAL A 1 151 ? -1.130 6.348 1.435 1.00 90.25 151 VAL A O 1
ATOM 1155 N N . LYS A 1 152 ? 0.759 6.574 0.253 1.00 91.44 152 LYS A N 1
ATOM 1156 C CA . LYS A 1 152 ? 0.094 6.417 -1.045 1.00 91.44 152 LYS A CA 1
ATOM 1157 C C . LYS A 1 152 ? 0.027 4.926 -1.363 1.00 91.44 152 LYS A C 1
ATOM 1159 O O . LYS A 1 152 ? 1.058 4.258 -1.302 1.00 91.44 152 LYS A O 1
ATOM 1164 N N . ALA A 1 153 ? -1.150 4.403 -1.673 1.00 92.31 153 ALA A N 1
ATOM 1165 C CA . ALA A 1 153 ? -1.344 2.984 -1.939 1.00 92.31 153 ALA A CA 1
ATOM 1166 C C . ALA A 1 153 ? -2.046 2.746 -3.278 1.00 92.31 153 ALA A C 1
ATOM 1168 O O . ALA A 1 153 ? -2.932 3.515 -3.651 1.00 92.31 153 ALA A O 1
ATOM 1169 N N . PHE A 1 154 ? -1.636 1.686 -3.978 1.00 93.25 154 PHE A N 1
ATOM 1170 C CA . PHE A 1 154 ? -2.355 1.160 -5.141 1.00 93.25 154 PHE A CA 1
ATOM 1171 C C . PHE A 1 154 ? -3.580 0.397 -4.653 1.00 93.25 154 PH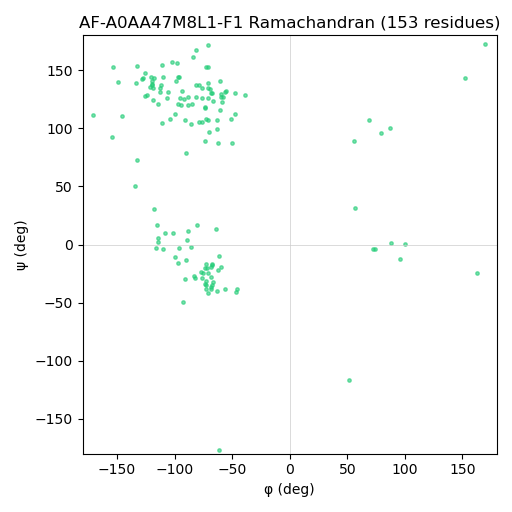E A C 1
ATOM 1173 O O . PHE A 1 154 ? -3.451 -0.365 -3.689 1.00 93.25 154 PHE A O 1
ATOM 1180 N N . SER A 1 155 ? -4.736 0.613 -5.284 1.00 87.88 155 SER A N 1
ATOM 1181 C CA . SER A 1 155 ? -6.005 0.062 -4.817 1.00 87.88 155 SER A CA 1
ATOM 1182 C C . SER A 1 155 ? -6.704 -0.887 -5.772 1.00 87.88 155 SER A C 1
ATOM 1184 O O . SER A 1 155 ? -6.981 -0.505 -6.924 1.00 87.88 155 SER A O 1
#

Sequence (155 aa):
MGRAATMDQSPLGNILGHLAQMSERQSQLHLAQNETGTQTAGEGCWRCGRPGHFRRECPMMEVGQVVRVTGAPSPPHGPGEAYCIPVRIQRGTHQALLDSGCMQTMIHQRLVRSEALVEASSVLVRCIHGDVHEYPLVPIEIRWGGKKHSVKAFS

Solvent-accessible surface area (backbone atoms only — not comparable to full-atom values): 10349 Å² total; per-residue (Å²): 135,89,92,86,90,83,86,88,83,80,96,82,82,68,68,74,67,54,59,59,60,53,55,57,50,57,60,58,54,64,73,75,55,81,83,64,71,80,70,65,90,81,64,43,12,85,78,78,62,48,61,92,45,52,58,96,66,40,91,81,64,74,82,67,91,81,79,80,83,84,68,85,71,80,72,54,97,48,95,89,51,78,55,62,44,75,31,34,42,89,94,46,79,45,78,42,75,67,55,90,90,52,95,66,52,71,44,63,56,93,76,52,57,71,71,52,61,74,73,32,48,75,44,81,47,72,49,98,88,67,55,74,45,81,27,42,41,30,82,42,61,42,32,45,95,92,41,82,44,82,42,68,23,39,66

Secondary structure (DSSP, 8-state):
----------S--SSHHHHHHHHHHHHHHTTS-TTS----TTSB-TTT--BSS-GGG-TT----------S-----SSTT---EEEEEETTEEEEEE--TT-SSEE--GGGS-HHHHHTPEEEEEE-TTS-EEEEEEEEEEEEETTEEEEEEEE-

pLDDT: mean 72.97, std 19.03, range [35.97, 94.94]